Protein AF-A0A3P7JHL2-F1 (afdb_monomer_lite)

Foldseek 3Di:
DVVVLQCCLAANVDDDWDDQDCPDPVHHTDDSVVSQVVSCVNPHVCSHPVNSVVRNVVNCVVVVHCPPPDDPPPPPD

Organism: Strongylus vulgaris (NCBI:txid40348)

Secondary structure (DSSP, 8-state):
-HHHHHHIIIII-----B-SGGGSTT-S-B-HHHHHHHHHHHH-TT--HHHHHHHHHHHHHHHTTTTT----GGG--

Structure (mmCIF, N/CA/C/O backbone):
data_AF-A0A3P7JHL2-F1
#
_entry.id   AF-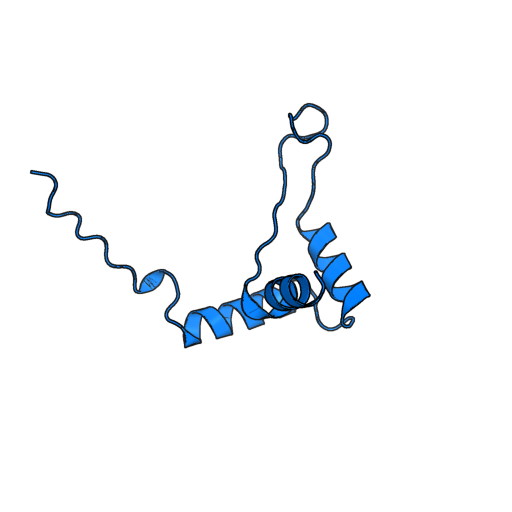A0A3P7JHL2-F1
#
loop_
_atom_site.group_PDB
_atom_site.id
_atom_site.type_symbol
_atom_site.label_atom_id
_atom_site.label_alt_id
_atom_site.label_comp_id
_atom_site.label_asym_id
_atom_site.label_entity_id
_atom_site.label_seq_id
_atom_site.pdbx_PDB_ins_code
_atom_site.Cartn_x
_atom_site.Cartn_y
_atom_site.Cartn_z
_atom_site.occupancy
_atom_site.B_iso_or_equiv
_atom_site.auth_seq_id
_atom_site.auth_comp_id
_atom_site.auth_asym_id
_atom_site.auth_atom_id
_atom_site.pdbx_PDB_model_num
ATOM 1 N N . MET A 1 1 ? -12.133 9.067 -8.025 1.00 74.44 1 MET A N 1
ATOM 2 C CA . MET A 1 1 ? -11.159 8.399 -7.129 1.00 74.44 1 MET A CA 1
ATOM 3 C C . MET A 1 1 ? -11.410 6.907 -6.902 1.00 74.44 1 MET A C 1
ATOM 5 O O . MET A 1 1 ? -10.439 6.172 -6.959 1.00 74.44 1 MET A O 1
ATOM 9 N N . ARG A 1 2 ? -12.645 6.425 -6.670 1.00 86.06 2 ARG A N 1
ATOM 10 C CA . ARG A 1 2 ? -12.911 5.028 -6.241 1.00 86.06 2 ARG A CA 1
ATOM 11 C C . ARG A 1 2 ? -12.264 3.922 -7.094 1.00 86.06 2 ARG A C 1
ATOM 13 O O . ARG A 1 2 ? -11.809 2.938 -6.535 1.00 86.06 2 ARG A O 1
ATOM 20 N N . GLY A 1 3 ? -12.187 4.093 -8.417 1.00 92.31 3 GLY A N 1
ATOM 21 C CA . GLY A 1 3 ? -11.551 3.104 -9.301 1.00 92.31 3 GLY A CA 1
ATOM 22 C C . GLY A 1 3 ? -10.045 2.941 -9.068 1.00 92.31 3 GLY A C 1
ATOM 23 O O . GLY A 1 3 ? -9.552 1.822 -9.078 1.00 92.31 3 GLY A O 1
ATOM 24 N N . TRP A 1 4 ? -9.331 4.037 -8.791 1.00 91.75 4 TRP A N 1
ATOM 25 C CA . TRP A 1 4 ? -7.909 3.975 -8.437 1.00 91.75 4 TRP A CA 1
ATOM 26 C C . TRP A 1 4 ? -7.705 3.262 -7.101 1.00 91.75 4 TRP A C 1
ATOM 28 O O . TRP A 1 4 ? -6.872 2.373 -7.008 1.00 91.75 4 TRP A O 1
ATOM 38 N N . ILE A 1 5 ? -8.529 3.592 -6.102 1.00 91.81 5 ILE A N 1
ATOM 39 C CA . ILE A 1 5 ? -8.462 2.953 -4.782 1.00 91.81 5 ILE A CA 1
ATOM 40 C C . ILE A 1 5 ? -8.728 1.447 -4.910 1.00 91.81 5 ILE A C 1
ATOM 42 O O . ILE A 1 5 ? -8.012 0.637 -4.336 1.00 91.81 5 ILE A O 1
ATOM 46 N N . TRP A 1 6 ? -9.707 1.050 -5.728 1.00 92.31 6 TRP A N 1
ATOM 47 C CA . TRP A 1 6 ? -9.964 -0.365 -5.987 1.00 92.31 6 TRP A CA 1
ATOM 48 C C . TRP A 1 6 ? -8.743 -1.061 -6.600 1.00 92.31 6 TRP A C 1
ATOM 50 O O . TRP A 1 6 ? -8.332 -2.112 -6.120 1.00 92.31 6 TRP A O 1
ATOM 60 N N . GLN A 1 7 ? -8.119 -0.449 -7.610 1.00 93.19 7 GLN A N 1
ATOM 61 C CA . GLN A 1 7 ? -6.910 -0.978 -8.248 1.00 93.19 7 GLN A CA 1
ATOM 62 C C . GLN A 1 7 ? -5.755 -1.140 -7.249 1.00 93.19 7 GLN A C 1
ATOM 64 O O . GLN A 1 7 ? -5.078 -2.165 -7.246 1.00 93.19 7 GLN A O 1
ATOM 69 N N . THR A 1 8 ? -5.555 -0.184 -6.338 1.00 93.25 8 THR A N 1
ATOM 70 C CA . THR A 1 8 ? -4.525 -0.301 -5.295 1.00 93.25 8 THR A CA 1
ATOM 71 C C . THR A 1 8 ? -4.843 -1.375 -4.258 1.00 93.25 8 THR A C 1
ATOM 73 O O . THR A 1 8 ? -3.932 -2.081 -3.843 1.00 93.25 8 THR A O 1
ATOM 76 N N . CYS A 1 9 ? -6.116 -1.563 -3.902 1.00 93.00 9 CYS A N 1
ATOM 77 C CA . CYS A 1 9 ? -6.553 -2.583 -2.944 1.00 93.00 9 CYS A CA 1
ATOM 78 C C . CYS A 1 9 ? -6.586 -4.011 -3.519 1.00 93.00 9 CYS A C 1
ATOM 80 O O . CYS A 1 9 ? -6.761 -4.967 -2.769 1.00 93.00 9 CYS A O 1
ATOM 82 N N . THR A 1 10 ? -6.486 -4.180 -4.842 1.00 92.38 10 THR A N 1
ATOM 83 C CA . THR A 1 10 ? -6.706 -5.487 -5.487 1.00 92.38 10 THR A CA 1
ATOM 84 C C . THR A 1 10 ? -5.586 -5.942 -6.401 1.00 92.38 10 THR A C 1
ATOM 86 O O . THR A 1 10 ? 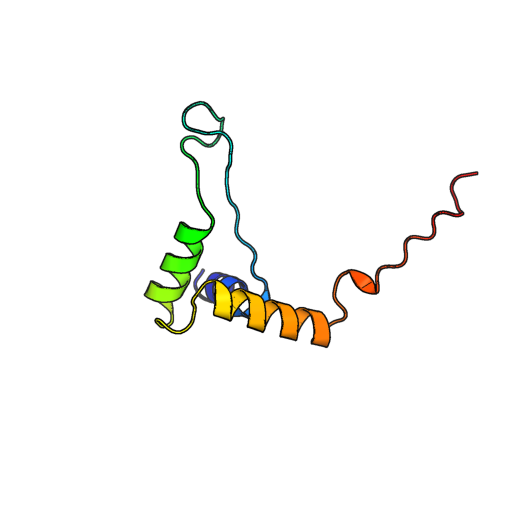-5.326 -7.138 -6.447 1.00 92.38 10 THR A O 1
ATOM 89 N N . GLU A 1 11 ? -4.922 -5.038 -7.116 1.00 92.31 11 GLU A N 1
ATOM 90 C CA . GLU A 1 11 ? -3.964 -5.414 -8.160 1.00 92.31 11 GLU A CA 1
ATOM 91 C C . GLU A 1 11 ? -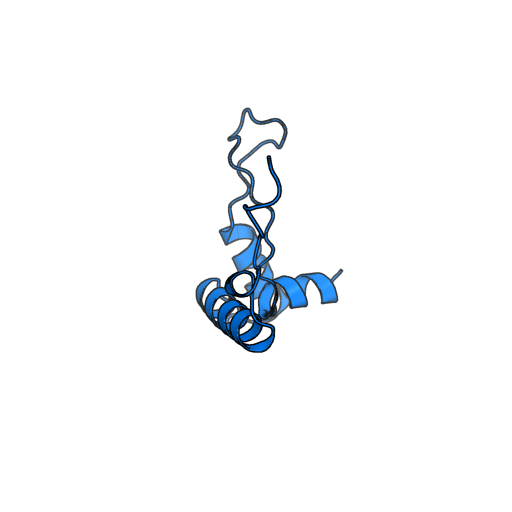2.583 -4.795 -7.944 1.00 92.31 11 GLU A C 1
ATOM 93 O O . GLU A 1 11 ? -1.575 -5.479 -8.106 1.00 92.31 11 GLU A O 1
ATOM 98 N N . LEU A 1 12 ? -2.523 -3.513 -7.569 1.00 92.06 12 LEU A N 1
ATOM 99 C CA . LEU A 1 12 ? -1.267 -2.758 -7.539 1.00 92.06 12 LEU A CA 1
ATOM 100 C C . LEU A 1 12 ? -0.569 -2.765 -6.175 1.00 92.06 12 LEU A C 1
ATOM 102 O O . LEU A 1 12 ? 0.656 -2.706 -6.135 1.00 92.06 12 LEU A O 1
ATOM 106 N N . GLY A 1 13 ? -1.314 -2.772 -5.063 1.00 91.62 13 GLY A N 1
ATOM 107 C CA . GLY A 1 13 ? -0.732 -2.675 -3.715 1.00 91.62 13 GLY A CA 1
ATOM 108 C C . GLY A 1 13 ? 0.049 -1.379 -3.456 1.00 91.62 13 GLY A C 1
ATOM 109 O O . GLY A 1 13 ? 0.977 -1.361 -2.652 1.00 91.62 13 GLY A O 1
ATOM 110 N N . TYR A 1 14 ? -0.268 -0.299 -4.176 1.00 91.44 14 TYR A N 1
ATOM 111 C CA . TYR A 1 14 ? 0.479 0.958 -4.119 1.00 91.44 14 TYR A CA 1
ATOM 112 C C . TYR A 1 14 ? -0.027 1.863 -2.984 1.00 91.44 14 TYR A C 1
ATOM 114 O O . TYR A 1 14 ? -1.056 2.528 -3.130 1.00 91.44 14 TYR A O 1
ATOM 122 N N . PHE A 1 15 ? 0.720 1.912 -1.875 1.00 92.31 15 PHE A N 1
ATOM 123 C CA . PHE A 1 15 ? 0.404 2.709 -0.684 1.00 92.31 15 PHE A CA 1
ATOM 124 C C . PHE A 1 15 ? 1.543 3.674 -0.332 1.00 92.31 15 PHE A C 1
ATOM 126 O O . PHE A 1 15 ? 2.709 3.289 -0.276 1.00 92.31 15 PHE A O 1
ATOM 133 N N . GLN A 1 16 ? 1.209 4.942 -0.092 1.00 90.38 16 GLN A N 1
ATOM 134 C CA . GLN A 1 16 ? 2.178 6.005 0.187 1.00 90.38 16 GLN A CA 1
ATOM 135 C C . GLN A 1 16 ? 2.286 6.217 1.696 1.00 90.38 16 GLN A C 1
ATOM 137 O O . GLN A 1 16 ? 1.531 6.991 2.288 1.00 90.38 16 GLN A O 1
ATOM 142 N N . THR A 1 17 ? 3.203 5.491 2.325 1.00 90.44 17 THR A N 1
ATOM 143 C CA . THR A 1 17 ? 3.478 5.598 3.761 1.00 90.44 17 THR A CA 1
ATOM 144 C C . THR A 1 17 ? 4.545 6.647 4.051 1.00 90.44 17 THR A C 1
ATOM 146 O O . THR A 1 17 ? 5.389 6.937 3.203 1.00 90.44 17 THR A O 1
ATOM 149 N N . THR A 1 18 ? 4.544 7.188 5.265 1.00 89.94 18 THR A N 1
ATOM 150 C CA . THR A 1 18 ? 5.576 8.123 5.736 1.00 89.94 18 THR A CA 1
ATOM 151 C C . THR A 1 18 ? 6.209 7.590 7.012 1.00 89.94 18 THR A C 1
ATOM 153 O O . THR A 1 18 ? 5.515 7.054 7.871 1.00 89.94 18 THR A O 1
ATOM 156 N N . ASP A 1 19 ? 7.524 7.742 7.154 1.00 86.81 19 ASP A N 1
ATOM 157 C CA . ASP A 1 19 ? 8.308 7.269 8.304 1.00 86.81 19 ASP A CA 1
ATOM 158 C C . ASP A 1 19 ? 8.946 8.412 9.117 1.00 86.81 19 ASP A C 1
ATOM 160 O O . ASP A 1 19 ? 9.564 8.172 10.150 1.00 86.81 19 ASP A O 1
ATOM 164 N N . GLY A 1 20 ? 8.747 9.667 8.698 1.00 79.25 20 GLY A N 1
ATOM 165 C CA . GLY A 1 20 ? 9.409 10.848 9.268 1.00 79.25 20 GLY A CA 1
ATOM 166 C C . GLY A 1 20 ? 9.036 11.211 10.712 1.00 79.25 20 GLY A C 1
ATOM 167 O O . GLY A 1 20 ? 9.619 12.144 11.267 1.00 79.25 20 GLY A O 1
ATOM 168 N N . GLY A 1 21 ? 8.087 10.503 11.333 1.00 76.38 21 GLY A N 1
ATOM 169 C CA . GLY A 1 21 ? 7.606 10.784 12.687 1.00 76.38 21 GLY A CA 1
ATOM 170 C C . GLY A 1 21 ? 7.019 12.194 12.838 1.00 76.38 21 GLY A C 1
ATOM 171 O O . GLY A 1 21 ? 6.909 12.952 11.884 1.00 76.38 21 GLY A O 1
ATOM 172 N N . ASN A 1 22 ? 6.680 12.600 14.063 1.00 75.06 22 ASN A N 1
ATOM 173 C CA . ASN A 1 22 ? 6.008 13.888 14.312 1.00 75.06 22 ASN A CA 1
ATOM 174 C C . ASN A 1 22 ? 6.820 15.145 13.929 1.00 75.06 22 ASN A C 1
ATOM 176 O O . ASN A 1 22 ? 6.269 16.243 13.937 1.00 75.06 22 ASN A O 1
ATOM 180 N N . ASN A 1 23 ? 8.106 14.984 13.604 1.00 77.12 23 ASN A N 1
ATOM 181 C CA . ASN A 1 23 ? 9.020 16.063 13.230 1.00 77.12 23 ASN A CA 1
ATOM 182 C C . ASN A 1 23 ? 9.408 16.027 11.737 1.00 77.12 23 ASN A C 1
ATOM 184 O O . ASN A 1 23 ? 10.271 16.797 11.314 1.00 77.12 23 ASN A O 1
ATOM 188 N N . GLY A 1 24 ? 8.819 15.130 10.940 1.00 77.62 24 GLY A N 1
ATOM 189 C CA . GLY A 1 24 ? 9.060 15.041 9.502 1.00 77.62 24 GLY A CA 1
ATOM 190 C C . GLY A 1 24 ? 8.319 16.121 8.708 1.00 77.62 24 GLY A C 1
ATOM 191 O O . GLY A 1 24 ? 7.312 16.667 9.155 1.00 77.62 24 GLY A O 1
ATOM 192 N N . ILE A 1 25 ? 8.771 16.390 7.476 1.00 85.12 25 ILE A N 1
ATOM 193 C CA . ILE A 1 25 ? 8.119 17.351 6.560 1.00 85.12 25 ILE A CA 1
ATOM 194 C C . ILE A 1 25 ? 6.663 16.974 6.226 1.00 85.12 25 ILE A C 1
ATOM 196 O O . ILE A 1 25 ? 5.862 17.837 5.879 1.00 85.12 25 ILE A O 1
ATOM 200 N N . PHE A 1 26 ? 6.316 15.692 6.362 1.00 83.00 26 PHE A N 1
ATOM 201 C CA . PHE A 1 26 ? 4.980 15.154 6.100 1.00 83.00 26 PHE A CA 1
ATOM 202 C C . PHE A 1 26 ? 4.108 15.028 7.362 1.00 83.00 26 PHE A C 1
ATOM 204 O O . PHE A 1 26 ? 3.018 14.467 7.290 1.00 83.00 26 PHE A O 1
ATOM 211 N N . GLY A 1 27 ? 4.558 15.555 8.506 1.00 83.19 27 GLY A N 1
ATOM 212 C CA . GLY A 1 27 ? 3.858 15.411 9.781 1.00 83.19 27 GLY A CA 1
ATOM 213 C C . GLY A 1 27 ? 3.920 13.983 10.323 1.00 83.19 27 GLY A C 1
ATOM 214 O O . GLY A 1 27 ? 4.878 13.260 10.062 1.00 83.19 27 GLY A O 1
ATOM 215 N N . SER A 1 28 ? 2.902 13.586 11.093 1.00 83.81 28 SER A N 1
ATOM 216 C CA . SER A 1 28 ? 2.839 12.272 11.743 1.00 83.81 28 SER A CA 1
ATOM 217 C C . SER A 1 28 ? 2.944 11.110 10.750 1.00 83.81 28 SER A C 1
ATOM 219 O O . SER A 1 28 ? 2.431 11.182 9.634 1.00 83.81 28 SER A O 1
ATOM 221 N N . THR A 1 29 ? 3.552 10.013 11.202 1.00 88.06 29 THR A N 1
ATOM 222 C CA . THR A 1 29 ? 3.669 8.746 10.470 1.00 88.06 29 THR A CA 1
ATOM 223 C C . THR A 1 29 ? 2.321 8.288 9.911 1.00 88.06 29 THR A C 1
ATOM 225 O O . THR A 1 29 ? 1.350 8.149 10.654 1.00 88.06 29 THR A O 1
ATOM 228 N N . LEU A 1 30 ? 2.288 8.012 8.608 1.00 89.94 30 LEU A N 1
ATOM 229 C CA . LEU A 1 30 ? 1.175 7.381 7.904 1.00 89.94 30 LEU A CA 1
ATOM 230 C C . LEU A 1 30 ? 1.527 5.906 7.666 1.00 89.94 30 LEU A C 1
ATOM 232 O O . LEU A 1 30 ? 2.284 5.617 6.732 1.00 89.94 30 LEU A O 1
ATOM 236 N N . PRO A 1 31 ? 1.037 4.976 8.508 1.00 90.75 31 PRO A N 1
ATOM 237 C CA . PRO A 1 31 ? 1.323 3.553 8.363 1.00 90.75 31 PRO A CA 1
ATOM 238 C C . PRO A 1 31 ? 0.536 2.932 7.204 1.00 90.75 31 PRO A C 1
ATOM 240 O O . PRO A 1 31 ? -0.487 3.456 6.767 1.00 90.75 31 PRO A O 1
ATOM 243 N N . VAL A 1 32 ? 0.992 1.767 6.736 1.00 91.50 32 VAL A N 1
ATOM 244 C CA . VAL A 1 32 ? 0.294 0.989 5.697 1.00 91.50 32 VAL A CA 1
ATOM 245 C C . VAL A 1 32 ? -1.094 0.528 6.154 1.00 91.50 32 VAL A C 1
ATOM 247 O O . VAL A 1 32 ? -2.020 0.486 5.346 1.00 91.50 32 VAL A O 1
ATOM 250 N N . ASP A 1 33 ? -1.259 0.267 7.453 1.00 91.81 33 ASP A N 1
ATOM 251 C CA . ASP A 1 33 ? -2.513 -0.212 8.043 1.00 91.81 33 ASP A CA 1
ATOM 252 C C . ASP A 1 33 ? -3.671 0.760 7.799 1.00 91.81 33 ASP A C 1
ATOM 254 O O . ASP A 1 33 ? -4.774 0.329 7.488 1.00 91.81 33 ASP A O 1
ATOM 258 N N . PHE A 1 34 ? -3.401 2.071 7.792 1.00 92.06 34 PHE A N 1
ATOM 259 C CA . PHE A 1 34 ? -4.403 3.086 7.455 1.00 92.06 34 PHE A CA 1
ATOM 260 C C . PHE A 1 34 ? -5.024 2.859 6.066 1.00 92.06 34 PHE A C 1
ATOM 262 O O . PHE A 1 34 ? -6.228 3.026 5.872 1.00 92.06 34 PHE A O 1
ATOM 269 N N . TYR A 1 35 ? -4.206 2.474 5.083 1.00 93.00 35 TYR A N 1
ATOM 270 C CA . TYR A 1 35 ? -4.690 2.187 3.736 1.00 93.00 35 TYR A CA 1
ATOM 271 C C . TYR A 1 35 ? -5.377 0.822 3.649 1.00 93.00 35 TYR A C 1
ATOM 273 O O . TYR A 1 35 ? -6.348 0.686 2.907 1.00 93.00 35 TYR A O 1
ATOM 281 N N . SER A 1 36 ? -4.918 -0.166 4.423 1.00 92.81 36 SER A N 1
ATOM 282 C CA . SER A 1 36 ? -5.600 -1.460 4.544 1.00 92.81 36 SER A CA 1
ATOM 283 C C . SER A 1 36 ? -7.015 -1.287 5.103 1.00 92.81 36 SER A C 1
ATOM 285 O O . SER A 1 36 ? -7.969 -1.808 4.529 1.00 92.81 36 SER A O 1
ATOM 287 N N . ASP A 1 37 ? -7.171 -0.507 6.171 1.00 94.38 37 ASP A N 1
ATOM 288 C CA . ASP A 1 37 ? -8.475 -0.226 6.779 1.00 94.38 37 ASP A CA 1
ATOM 289 C C . ASP A 1 37 ? -9.397 0.500 5.792 1.00 94.38 37 ASP A C 1
ATOM 291 O O . ASP A 1 37 ? -10.561 0.140 5.628 1.00 94.38 37 ASP A O 1
ATOM 295 N N . GLN A 1 38 ? -8.854 1.447 5.021 1.00 93.19 38 GLN A N 1
ATOM 296 C CA . GLN A 1 38 ? -9.604 2.110 3.956 1.00 93.19 38 GLN A CA 1
ATOM 297 C C . GLN A 1 38 ? -10.103 1.128 2.878 1.00 93.19 38 GLN A C 1
ATOM 299 O O . GLN A 1 38 ? -11.217 1.286 2.374 1.00 93.19 38 GLN A O 1
ATOM 304 N N . CYS A 1 39 ? -9.305 0.123 2.503 1.00 93.75 39 CYS A N 1
ATOM 305 C CA . CYS A 1 39 ? -9.722 -0.910 1.552 1.00 93.75 39 CYS A CA 1
ATOM 306 C C . CYS A 1 39 ? -10.875 -1.764 2.102 1.00 93.75 39 CYS A C 1
ATOM 308 O O . CYS A 1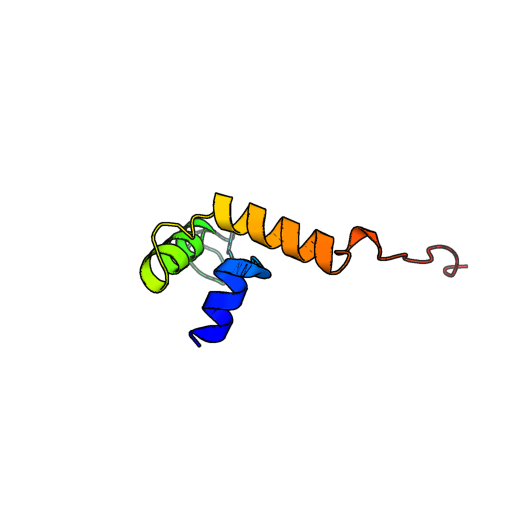 39 ? -11.828 -2.054 1.370 1.00 93.75 39 CYS A O 1
ATOM 310 N N . ILE A 1 40 ? -10.804 -2.117 3.389 1.00 94.81 40 ILE A N 1
ATOM 311 C CA . ILE A 1 40 ? -11.839 -2.874 4.099 1.00 94.81 40 ILE A CA 1
ATOM 312 C C . ILE A 1 40 ? -13.154 -2.089 4.135 1.00 94.81 40 ILE A C 1
ATOM 314 O O . ILE A 1 40 ? -14.190 -2.606 3.709 1.00 94.81 40 ILE A O 1
ATOM 318 N N . ASP A 1 41 ? -13.098 -0.830 4.571 1.00 94.12 41 ASP A N 1
ATOM 319 C CA . ASP A 1 41 ? -14.273 0.023 4.761 1.00 94.12 41 ASP A CA 1
ATOM 320 C C . ASP A 1 41 ? -14.991 0.353 3.444 1.00 94.12 41 ASP A C 1
ATOM 322 O O . ASP A 1 41 ? -16.214 0.508 3.411 1.00 94.12 41 ASP A O 1
ATOM 326 N N . LEU A 1 42 ? -14.250 0.477 2.338 1.00 92.38 42 LEU A N 1
ATOM 327 C CA . LEU A 1 42 ? -14.814 0.877 1.047 1.00 92.38 42 LEU A C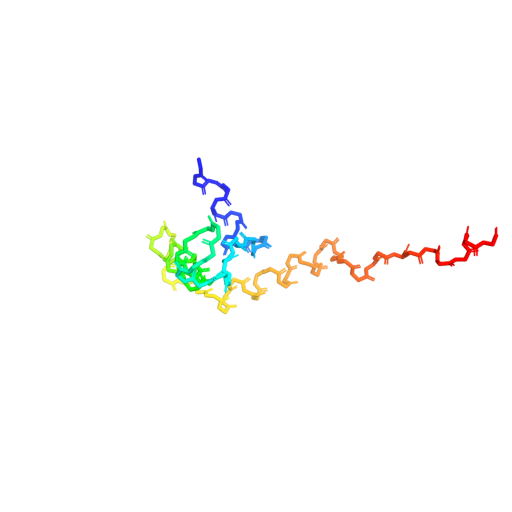A 1
ATOM 328 C C . LEU A 1 42 ? -15.379 -0.279 0.221 1.00 92.38 42 LEU A C 1
ATOM 330 O O . LEU A 1 42 ? -16.301 -0.046 -0.568 1.00 92.38 42 LEU A O 1
ATOM 334 N N . PHE A 1 43 ? -14.802 -1.479 0.325 1.00 91.19 43 PHE A N 1
ATOM 335 C CA . PHE A 1 43 ? -15.096 -2.563 -0.616 1.00 91.19 43 PHE A CA 1
ATOM 336 C C . PHE A 1 43 ? -15.649 -3.823 0.038 1.00 91.19 43 PHE A C 1
ATOM 338 O O . PHE A 1 43 ? -16.642 -4.343 -0.465 1.00 91.19 43 PHE A O 1
ATOM 345 N N . SER A 1 44 ? -15.018 -4.331 1.099 1.00 90.81 44 SER A N 1
ATOM 346 C CA . SER A 1 44 ? -15.465 -5.500 1.875 1.00 90.81 44 SER A CA 1
ATOM 347 C C . SER A 1 44 ? -14.394 -5.871 2.917 1.00 90.81 44 SER A C 1
ATOM 349 O O . SER A 1 44 ? -13.202 -5.705 2.642 1.00 90.81 44 SER A O 1
ATOM 351 N N . PRO A 1 45 ? -14.771 -6.483 4.056 1.00 93.06 45 PRO A N 1
ATOM 352 C CA . PRO A 1 45 ? -13.835 -7.065 5.025 1.00 93.06 45 PRO A CA 1
ATOM 353 C C . PRO A 1 45 ? -12.849 -8.092 4.458 1.00 93.06 45 PRO A C 1
ATOM 355 O O . PRO A 1 45 ? -11.849 -8.400 5.098 1.00 93.06 45 PRO A O 1
ATOM 358 N N . GLU A 1 46 ? -13.112 -8.637 3.270 1.00 90.38 46 GLU A N 1
ATOM 359 C CA . GLU A 1 46 ? -12.206 -9.568 2.593 1.00 90.38 46 GLU A CA 1
ATOM 360 C C . GLU A 1 46 ? -10.936 -8.907 2.037 1.00 90.38 46 GLU A C 1
ATOM 362 O O . GLU A 1 46 ? -9.975 -9.622 1.770 1.00 90.38 46 GLU A O 1
ATOM 367 N N . TYR A 1 47 ? -10.913 -7.577 1.870 1.00 89.50 47 TYR A N 1
ATOM 368 C CA . TYR A 1 47 ? -9.771 -6.819 1.339 1.00 89.50 47 TYR A CA 1
ATOM 369 C C . TYR A 1 47 ? -8.759 -6.461 2.434 1.00 89.50 47 TYR A C 1
ATOM 371 O O . TYR A 1 47 ? -8.343 -5.314 2.574 1.00 89.50 47 TYR A O 1
ATOM 379 N N . THR A 1 48 ? -8.358 -7.456 3.225 1.00 92.12 48 THR A N 1
ATOM 380 C CA . THR A 1 48 ? -7.298 -7.306 4.230 1.00 92.12 48 THR A CA 1
ATOM 381 C C . THR A 1 48 ? -5.930 -7.118 3.574 1.00 92.12 48 THR A C 1
ATOM 383 O O . THR A 1 48 ? -5.731 -7.475 2.406 1.00 92.12 48 THR A O 1
ATOM 386 N N . LEU A 1 49 ? -4.953 -6.627 4.340 1.00 90.62 49 LEU A N 1
ATOM 387 C CA . LEU A 1 49 ? -3.572 -6.483 3.879 1.00 90.62 49 LEU A CA 1
ATOM 388 C C . LEU A 1 49 ? -2.992 -7.803 3.328 1.00 90.62 49 LEU A C 1
ATOM 390 O O . LEU A 1 49 ? -2.394 -7.807 2.255 1.00 90.62 49 LEU A O 1
ATOM 394 N N . ASP A 1 50 ? -3.234 -8.934 4.002 1.00 93.31 50 ASP A N 1
ATOM 395 C CA . ASP A 1 50 ? -2.786 -10.261 3.546 1.00 93.31 50 ASP A CA 1
ATOM 396 C C . ASP A 1 50 ? -3.425 -10.656 2.205 1.00 93.31 50 ASP A C 1
ATOM 398 O O . ASP A 1 50 ? -2.731 -11.034 1.259 1.00 93.31 50 ASP A O 1
ATOM 402 N N . SER A 1 51 ? -4.743 -10.468 2.075 1.00 92.75 51 SER A N 1
ATOM 403 C CA . SER A 1 51 ? -5.448 -10.733 0.816 1.00 92.75 51 SER A CA 1
ATOM 404 C C . SER A 1 51 ? -4.919 -9.860 -0.328 1.00 92.75 51 SER A C 1
ATOM 406 O O . SER A 1 51 ? -4.800 -10.319 -1.464 1.00 92.75 51 SER A O 1
ATOM 408 N N . THR A 1 52 ? -4.559 -8.611 -0.021 1.00 92.50 52 THR A N 1
ATOM 409 C CA . THR A 1 52 ? -4.008 -7.659 -0.984 1.00 92.50 52 THR A CA 1
ATOM 410 C C . THR A 1 52 ? -2.653 -8.155 -1.474 1.00 92.50 52 THR A C 1
ATOM 412 O O . THR A 1 52 ? -2.443 -8.234 -2.682 1.00 92.50 52 THR A O 1
ATOM 415 N N . TYR A 1 53 ? -1.769 -8.596 -0.570 1.00 92.75 53 TYR A N 1
ATOM 416 C CA . TYR A 1 53 ? -0.483 -9.193 -0.946 1.00 92.75 53 TYR A CA 1
ATOM 417 C C . TYR A 1 53 ? -0.644 -10.406 -1.865 1.00 92.75 53 TYR A C 1
ATOM 419 O O . TYR A 1 53 ? 0.051 -10.502 -2.878 1.00 92.75 53 TYR A O 1
ATOM 427 N N . GLN A 1 54 ? -1.582 -11.307 -1.564 1.00 94.56 54 GLN A N 1
ATOM 428 C CA . GLN A 1 54 ? -1.832 -12.486 -2.399 1.00 94.56 54 GLN A CA 1
ATOM 429 C C . GLN A 1 54 ? -2.305 -12.107 -3.809 1.00 94.56 54 GLN A C 1
ATOM 431 O O . GLN A 1 54 ? -1.840 -12.669 -4.804 1.00 94.56 54 GLN A O 1
ATOM 436 N N . ARG A 1 55 ? -3.214 -11.133 -3.916 1.00 93.94 55 ARG A N 1
ATOM 437 C CA . ARG A 1 55 ? -3.742 -10.680 -5.210 1.00 93.94 55 ARG A CA 1
ATOM 438 C C . ARG A 1 55 ? -2.682 -9.945 -6.031 1.00 93.94 55 ARG A C 1
ATOM 440 O O . ARG A 1 55 ? -2.543 -10.222 -7.221 1.00 93.94 55 ARG A O 1
ATOM 447 N N . VAL A 1 56 ? -1.882 -9.089 -5.394 1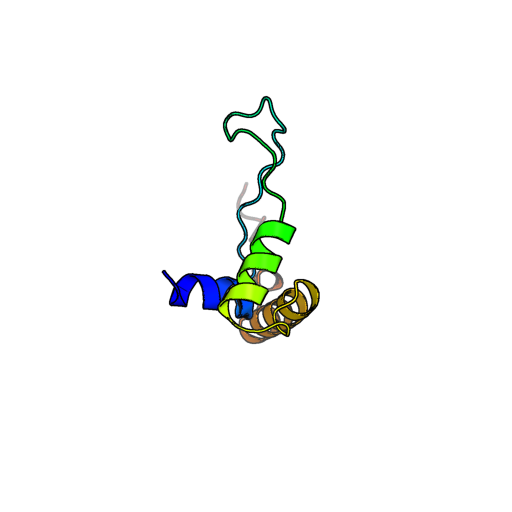.00 93.50 56 VAL A N 1
ATOM 448 C CA . VAL A 1 56 ? -0.740 -8.413 -6.030 1.00 93.50 56 VAL A CA 1
ATOM 449 C C . VAL A 1 56 ? 0.268 -9.441 -6.546 1.00 93.50 56 VAL A C 1
ATOM 451 O O . VAL A 1 56 ? 0.714 -9.340 -7.687 1.00 93.50 56 VAL A O 1
ATOM 454 N N . ALA A 1 57 ? 0.577 -10.483 -5.768 1.00 92.94 57 ALA A N 1
ATOM 455 C CA . ALA A 1 57 ? 1.461 -11.562 -6.209 1.00 92.94 57 ALA A CA 1
ATOM 456 C C . ALA A 1 57 ? 0.920 -12.289 -7.455 1.00 92.94 57 ALA A C 1
ATOM 458 O O . ALA A 1 57 ? 1.675 -12.552 -8.393 1.00 92.94 57 ALA A O 1
ATOM 459 N N . ALA A 1 58 ? -0.389 -12.552 -7.516 1.00 93.56 58 ALA A N 1
ATOM 460 C CA . ALA A 1 58 ? -1.023 -13.147 -8.694 1.00 93.56 58 ALA A CA 1
ATOM 461 C C . ALA A 1 58 ? -0.940 -12.233 -9.933 1.00 93.56 58 ALA A C 1
ATOM 463 O O . ALA A 1 58 ? -0.698 -12.706 -11.046 1.00 93.56 58 ALA A O 1
ATOM 464 N N . VAL A 1 59 ? -1.099 -10.918 -9.755 1.00 92.81 59 VAL A N 1
ATOM 465 C CA . VAL A 1 59 ? -0.954 -9.922 -10.830 1.00 92.81 59 VAL A CA 1
ATOM 466 C C . VAL A 1 59 ? 0.493 -9.839 -11.313 1.00 92.81 59 VAL A C 1
ATOM 468 O O . VAL A 1 59 ? 0.737 -9.865 -12.522 1.00 92.81 59 VAL A O 1
ATOM 471 N N . LEU A 1 60 ? 1.460 -9.817 -10.395 1.00 90.81 60 LEU A N 1
ATOM 472 C CA . LEU A 1 60 ? 2.885 -9.847 -10.725 1.00 90.81 60 LEU A CA 1
ATOM 473 C C . LEU A 1 60 ? 3.249 -11.116 -11.502 1.00 90.81 60 LEU A C 1
ATOM 475 O O . LEU A 1 60 ? 3.925 -11.020 -12.524 1.00 90.81 60 LEU A O 1
ATOM 479 N N . GLN A 1 61 ? 2.738 -12.283 -11.097 1.00 90.25 61 GLN A N 1
ATOM 480 C CA . GLN A 1 61 ? 2.930 -13.535 -11.832 1.00 90.25 61 GLN A CA 1
ATOM 481 C C . GLN A 1 61 ? 2.319 -13.475 -13.240 1.00 90.25 61 GLN A C 1
ATOM 483 O O . GLN A 1 61 ? 2.921 -13.959 -14.198 1.00 90.25 61 GLN A O 1
ATOM 488 N N . LYS A 1 62 ? 1.135 -12.871 -13.383 1.00 90.81 62 LYS A N 1
ATOM 489 C CA . LYS A 1 62 ? 0.435 -12.758 -14.667 1.00 90.81 62 LYS A CA 1
ATOM 490 C C . LYS A 1 62 ? 1.157 -11.843 -15.659 1.00 90.81 62 LYS A C 1
ATOM 492 O O . LYS A 1 62 ? 1.190 -12.158 -16.846 1.00 90.81 62 LYS A O 1
ATOM 497 N N . TYR A 1 63 ? 1.700 -10.718 -15.194 1.00 89.00 63 TYR A N 1
ATOM 498 C CA . TYR A 1 63 ? 2.317 -9.701 -16.058 1.00 89.00 63 TYR A CA 1
ATOM 499 C C . TYR A 1 63 ? 3.856 -9.703 -16.038 1.00 89.00 63 TYR A C 1
ATOM 501 O O . TYR A 1 63 ? 4.470 -8.904 -16.739 1.00 89.00 63 TYR A O 1
ATOM 509 N N . GLY A 1 64 ? 4.484 -10.624 -15.300 1.00 85.69 64 GLY A N 1
ATOM 510 C CA . GLY A 1 64 ? 5.931 -10.874 -15.332 1.00 85.69 64 GLY A CA 1
ATOM 511 C C . GLY A 1 64 ? 6.770 -10.083 -14.323 1.00 85.69 64 GLY A C 1
ATOM 512 O O . GLY A 1 64 ? 7.985 -10.273 -14.287 1.00 85.69 64 GLY A O 1
ATOM 513 N N . GLY A 1 65 ? 6.135 -9.246 -13.495 1.00 81.19 65 GLY A N 1
ATOM 514 C CA . GLY A 1 65 ? 6.775 -8.480 -12.422 1.00 81.19 65 GLY A CA 1
ATOM 515 C C . GLY A 1 65 ? 8.032 -7.711 -12.849 1.00 81.19 65 GLY A C 1
ATOM 516 O O . GLY A 1 65 ? 8.259 -7.437 -14.026 1.00 81.19 65 GLY A O 1
ATOM 517 N N . ALA A 1 66 ? 8.863 -7.347 -11.872 1.00 82.25 66 ALA A N 1
ATOM 518 C CA . ALA A 1 66 ? 10.169 -6.742 -12.136 1.00 82.25 66 ALA A CA 1
ATOM 519 C C . ALA A 1 66 ? 11.277 -7.792 -12.347 1.00 82.25 66 ALA A C 1
ATOM 521 O O . ALA A 1 66 ? 12.342 -7.452 -12.847 1.00 82.25 66 ALA A O 1
ATOM 522 N N . ASP A 1 67 ? 11.038 -9.065 -12.024 1.00 77.88 67 ASP A N 1
ATOM 523 C CA . ASP A 1 67 ? 12.060 -10.121 -12.098 1.00 77.88 67 ASP A CA 1
ATOM 524 C C . ASP A 1 67 ? 12.506 -10.422 -13.537 1.00 77.88 67 ASP A C 1
ATOM 526 O O . ASP A 1 67 ? 13.638 -10.842 -13.781 1.00 77.88 67 ASP A O 1
ATOM 530 N N . ALA A 1 68 ? 11.638 -10.168 -14.520 1.00 70.19 68 ALA A N 1
ATOM 531 C CA . ALA A 1 68 ? 11.985 -10.260 -15.935 1.00 70.19 68 ALA A CA 1
ATOM 532 C C . ALA A 1 68 ? 12.786 -9.044 -16.450 1.00 70.19 68 ALA A C 1
ATOM 534 O O . ALA A 1 68 ? 13.230 -9.046 -17.604 1.00 70.19 68 ALA A O 1
ATOM 535 N N . TYR A 1 69 ? 12.985 -8.004 -15.632 1.00 71.81 69 TYR A N 1
ATOM 536 C CA . TYR A 1 69 ? 13.721 -6.807 -16.022 1.00 71.81 69 TYR A CA 1
ATOM 537 C C . TYR A 1 69 ? 15.228 -7.090 -16.077 1.00 71.81 69 TYR A C 1
ATOM 539 O O . TYR A 1 69 ? 15.921 -7.176 -15.065 1.00 71.81 69 TYR A O 1
ATOM 547 N N . ARG A 1 70 ? 15.756 -7.233 -17.297 1.00 72.75 70 ARG A N 1
ATOM 548 C CA . ARG A 1 70 ? 17.191 -7.420 -17.543 1.00 72.75 70 ARG A CA 1
ATOM 549 C C . ARG A 1 70 ? 17.872 -6.075 -17.766 1.00 72.75 70 ARG A C 1
ATOM 551 O O . ARG A 1 70 ? 17.783 -5.509 -18.853 1.00 72.75 70 ARG A O 1
ATOM 558 N N . VAL A 1 71 ? 18.609 -5.602 -16.764 1.00 73.25 71 VAL A N 1
ATOM 559 C CA . VAL A 1 71 ? 19.590 -4.525 -16.952 1.00 73.25 71 VAL A CA 1
ATOM 560 C C . VAL A 1 71 ? 20.848 -5.123 -17.569 1.00 73.25 71 VAL A C 1
ATOM 562 O O . VAL A 1 71 ? 21.454 -6.042 -17.019 1.00 73.25 71 VAL A O 1
ATOM 565 N N . ASN A 1 72 ? 21.247 -4.610 -18.729 1.00 70.75 72 ASN A N 1
ATOM 566 C CA . ASN A 1 72 ? 22.511 -4.975 -19.353 1.00 70.75 72 ASN A CA 1
ATOM 567 C C . ASN A 1 72 ? 23.628 -4.162 -18.678 1.00 70.75 72 ASN A C 1
ATOM 569 O O . ASN A 1 72 ? 23.910 -3.036 -19.071 1.00 70.75 72 ASN A O 1
ATOM 573 N N . PHE A 1 73 ? 24.250 -4.713 -17.634 1.00 65.06 73 PHE A N 1
ATOM 574 C CA . PHE A 1 73 ? 25.340 -4.049 -16.899 1.00 65.06 73 PHE A CA 1
ATOM 575 C C . PHE A 1 73 ? 26.658 -3.934 -17.697 1.00 65.06 73 PHE A C 1
ATOM 577 O O . PHE A 1 73 ? 27.649 -3.432 -17.178 1.00 65.06 73 PHE A O 1
ATOM 584 N N . ASN A 1 74 ? 26.684 -4.366 -18.963 1.00 66.19 74 ASN A N 1
ATOM 585 C CA . ASN A 1 74 ? 27.902 -4.476 -19.771 1.00 66.19 74 ASN A CA 1
ATOM 586 C C . ASN A 1 74 ? 28.212 -3.248 -20.653 1.00 66.19 74 ASN A C 1
ATOM 588 O O . ASN A 1 74 ? 29.151 -3.305 -21.442 1.00 66.19 74 ASN A O 1
ATOM 592 N N . THR A 1 75 ? 27.451 -2.151 -20.563 1.00 60.00 75 THR A N 1
ATOM 593 C CA . THR A 1 75 ? 27.657 -0.947 -21.403 1.00 60.00 75 THR A CA 1
ATOM 594 C C . THR A 1 75 ? 28.274 0.247 -20.672 1.00 60.00 75 THR A C 1
ATOM 596 O O . THR A 1 75 ? 28.297 1.341 -21.225 1.00 60.00 75 THR A O 1
ATOM 599 N N . CYS A 1 76 ? 28.807 0.058 -19.465 1.00 62.38 76 CYS A N 1
ATOM 600 C CA . CYS A 1 76 ? 29.675 1.047 -18.821 1.00 62.38 76 CYS A CA 1
ATOM 601 C C . CYS A 1 76 ? 31.143 0.615 -18.963 1.00 62.38 76 CYS A C 1
ATOM 603 O O . CYS A 1 76 ? 31.735 0.130 -18.003 1.00 62.38 76 CYS A O 1
ATOM 605 N N . ASN A 1 77 ? 31.695 0.760 -20.171 1.00 51.31 77 ASN A N 1
ATOM 606 C CA . ASN A 1 77 ? 33.138 0.846 -20.422 1.00 51.31 77 ASN A CA 1
ATOM 607 C C . ASN A 1 77 ? 33.414 2.155 -21.156 1.00 51.31 77 ASN A C 1
ATOM 609 O O . ASN A 1 77 ? 32.738 2.376 -22.187 1.00 51.31 77 ASN A O 1
#

InterPro domains:
  IPR008758 Peptidase S28 [PF05577] (1-71)
  IPR029058 Alpha/Beta hydrolase fold [G3DSA:3.40.50.1820] (1-70)
  IPR042269 Serine carboxypeptidase S28, SKS domain [G3DSA:1.20.120.980] (16-29)

pLDDT: mean 86.4, std 9.48, range [51.31, 94.81]

Sequence (77 aa):
MRGWIWQTCTELGYFQTTDGGNNGIFGSTLPVDFYSDQCIDLFSPEYTLDSTYQRVAAVLQKYGGADAYRVNFNTCN

Radius of gyration: 16.56 Å; chains: 1; bounding box: 49×31×36 Å